Protein AF-A0A971CWY3-F1 (afdb_monomer_lite)

Radius of gyration: 14.25 Å; chains: 1; bounding box: 30×24×41 Å

Foldseek 3Di:
DPFAFQKKWKWKWDDDPVDIDIDIDMQRDPPVVRDDDDDCVPPDDFAKIKMKMWTATPVGDIDIDDIDIDGGDD

pLDDT: mean 91.76, std 6.93, range [56.69, 98.12]

Sequence (74 aa):
MDGTVLMVQYTIEYCSETLRVIHGLYSMDPTDGWRLERDWSKIQYDGVYTIRARAVDNDGAATDSSTIQVTLHP

Secondary structure (DSSP, 8-state):
----EEEEEEEEEEE-SS-EEEEEEEE--GGGTS-----GGG----EEEEEEEEEEETTS-EEEPPPEEEEE--

Structure (mmCIF, N/CA/C/O backbone):
data_AF-A0A971CWY3-F1
#
_entry.id   AF-A0A971CWY3-F1
#
loop_
_atom_site.group_PDB
_atom_site.id
_atom_site.type_symbol
_atom_site.label_atom_id
_atom_site.label_alt_id
_atom_site.label_comp_id
_atom_site.label_asym_id
_atom_site.label_entity_id
_atom_site.label_seq_id
_atom_site.pdbx_PDB_ins_code
_atom_site.Cartn_x
_atom_site.Cartn_y
_atom_site.Cartn_z
_atom_site.occupancy
_atom_site.B_iso_or_equiv
_atom_site.auth_seq_id
_atom_site.auth_comp_id
_atom_site.auth_asym_id
_atom_site.auth_atom_id
_atom_site.pdbx_PDB_model_num
ATOM 1 N N . MET A 1 1 ? 16.671 3.379 -22.319 1.00 56.69 1 MET A N 1
ATOM 2 C CA . MET A 1 1 ? 17.303 2.971 -21.055 1.00 56.69 1 MET A CA 1
ATOM 3 C C . MET A 1 1 ? 16.322 2.034 -20.388 1.00 56.69 1 MET A C 1
ATOM 5 O O . MET A 1 1 ? 15.126 2.284 -20.485 1.00 56.69 1 MET A O 1
ATOM 9 N N . ASP A 1 2 ? 16.801 0.924 -19.841 1.00 71.62 2 ASP A N 1
ATOM 10 C CA . ASP A 1 2 ? 15.942 -0.057 -19.182 1.00 71.62 2 ASP A CA 1
ATOM 11 C C . ASP A 1 2 ? 15.630 0.505 -17.790 1.00 71.62 2 ASP A C 1
ATOM 13 O O . ASP A 1 2 ? 16.459 0.396 -16.889 1.00 71.62 2 ASP A O 1
ATOM 17 N N . GLY A 1 3 ? 14.507 1.225 -17.668 1.00 77.88 3 GLY A N 1
ATOM 18 C CA . GLY A 1 3 ? 14.089 1.961 -16.468 1.00 77.88 3 GLY A CA 1
ATOM 19 C C . GLY A 1 3 ? 14.135 1.084 -15.218 1.00 77.88 3 GLY A C 1
ATOM 20 O O . GLY A 1 3 ? 13.215 0.318 -14.929 1.00 77.88 3 GLY A O 1
ATOM 21 N N . THR A 1 4 ? 15.247 1.165 -14.494 1.00 90.38 4 THR A N 1
ATOM 22 C CA . THR A 1 4 ? 15.530 0.331 -13.333 1.00 90.38 4 THR A CA 1
ATOM 23 C C . THR A 1 4 ? 14.941 1.025 -12.125 1.00 90.38 4 THR A C 1
ATOM 25 O O . THR A 1 4 ? 15.311 2.158 -11.817 1.00 90.38 4 THR A O 1
ATOM 28 N N . VAL A 1 5 ? 14.024 0.350 -11.430 1.00 90.44 5 VAL A N 1
ATOM 29 C CA . VAL A 1 5 ? 13.485 0.850 -10.162 1.00 90.44 5 VAL A CA 1
ATOM 30 C C . VAL A 1 5 ? 14.653 1.083 -9.202 1.00 90.44 5 VAL A C 1
ATOM 32 O O . VAL A 1 5 ? 15.497 0.208 -9.030 1.00 90.44 5 VAL A O 1
ATOM 35 N N . LEU A 1 6 ? 14.723 2.275 -8.610 1.00 92.25 6 LEU A N 1
ATOM 36 C CA . LEU A 1 6 ? 15.730 2.636 -7.606 1.00 92.25 6 LEU A CA 1
ATOM 37 C C . LEU A 1 6 ? 15.183 2.532 -6.189 1.00 92.25 6 LEU A C 1
ATOM 39 O O . LEU A 1 6 ? 15.935 2.345 -5.235 1.00 92.25 6 LEU A O 1
ATOM 43 N N . MET A 1 7 ? 13.876 2.733 -6.048 1.00 94.25 7 MET A N 1
ATOM 44 C CA . MET A 1 7 ? 13.234 2.864 -4.756 1.00 94.25 7 MET A CA 1
ATOM 45 C C . MET A 1 7 ? 11.746 2.561 -4.869 1.00 94.25 7 MET A C 1
ATOM 47 O O . MET A 1 7 ? 11.080 2.983 -5.819 1.00 94.25 7 MET A O 1
ATOM 51 N N . VAL A 1 8 ? 11.210 1.926 -3.830 1.00 97.00 8 VAL A N 1
ATOM 52 C CA . VAL A 1 8 ? 9.770 1.865 -3.580 1.00 97.00 8 VAL A CA 1
ATOM 53 C C . VAL A 1 8 ? 9.460 2.575 -2.268 1.00 97.00 8 VAL A C 1
ATOM 55 O O . VAL A 1 8 ? 9.967 2.209 -1.207 1.00 97.00 8 VAL A O 1
ATOM 58 N N . GLN A 1 9 ? 8.623 3.608 -2.337 1.00 97.50 9 GLN A N 1
ATOM 59 C CA . GLN A 1 9 ? 8.058 4.268 -1.168 1.00 97.50 9 GLN A CA 1
ATOM 60 C C . GLN A 1 9 ? 6.721 3.617 -0.808 1.00 97.50 9 GLN A C 1
ATOM 62 O O . GLN A 1 9 ? 5.806 3.590 -1.623 1.00 97.50 9 GLN A O 1
ATOM 67 N N . TYR A 1 10 ? 6.582 3.158 0.427 1.00 97.12 10 TYR A N 1
ATOM 68 C CA . TYR A 1 10 ? 5.322 2.737 1.020 1.00 97.12 10 TYR A CA 1
ATOM 69 C C . TYR A 1 10 ? 4.776 3.853 1.907 1.00 97.12 10 TYR A C 1
ATOM 71 O O . TYR A 1 10 ? 5.474 4.365 2.785 1.00 97.12 10 TYR A O 1
ATOM 79 N N . THR A 1 11 ? 3.512 4.194 1.695 1.00 96.75 11 THR A N 1
ATOM 80 C CA . THR A 1 11 ? 2.757 5.128 2.525 1.00 96.75 11 THR 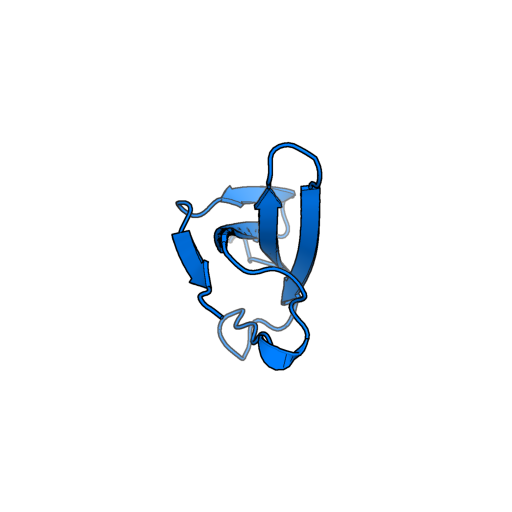A CA 1
ATOM 81 C C . THR A 1 11 ? 1.696 4.350 3.278 1.00 96.75 11 THR A C 1
ATOM 83 O O . THR A 1 11 ? 0.898 3.658 2.650 1.00 96.75 11 THR A O 1
ATOM 86 N N . ILE A 1 12 ? 1.683 4.475 4.603 1.00 95.75 12 ILE A N 1
ATOM 87 C CA . ILE A 1 12 ? 0.610 3.987 5.472 1.00 95.75 12 ILE A CA 1
ATOM 88 C C . ILE A 1 12 ? -0.053 5.210 6.093 1.00 95.75 12 ILE A C 1
ATOM 90 O O . ILE A 1 12 ? 0.580 5.960 6.835 1.00 95.75 12 ILE A O 1
ATOM 94 N N . GLU A 1 13 ? -1.317 5.421 5.764 1.00 96.19 13 GLU A N 1
ATOM 95 C CA . GLU A 1 13 ? -2.090 6.584 6.170 1.00 96.19 13 GLU A CA 1
ATOM 96 C C . GLU A 1 13 ? -3.263 6.172 7.055 1.00 96.19 13 GLU A C 1
ATOM 98 O O . GLU A 1 13 ? -4.078 5.340 6.667 1.00 96.19 13 GLU A O 1
ATOM 103 N N . TYR A 1 14 ? -3.370 6.810 8.214 1.00 95.81 14 TYR A N 1
ATOM 104 C CA . TYR A 1 14 ? -4.553 6.799 9.064 1.00 95.81 14 TYR A CA 1
ATOM 105 C C . TYR A 1 14 ? -5.206 8.173 9.032 1.00 95.81 14 TYR A C 1
ATOM 107 O O . TYR A 1 14 ? -4.524 9.192 9.174 1.00 95.81 14 TYR A O 1
ATOM 115 N N . CYS A 1 15 ? -6.524 8.200 8.865 1.00 93.62 15 CYS A N 1
ATOM 116 C CA . CYS A 1 15 ? -7.303 9.426 8.872 1.00 93.62 15 CYS A CA 1
ATOM 117 C C . CYS A 1 15 ? -8.579 9.211 9.689 1.00 93.62 15 CYS A C 1
ATOM 119 O O . CYS A 1 15 ? -9.374 8.322 9.387 1.00 93.62 15 CYS A O 1
ATOM 121 N N . SER A 1 16 ? -8.763 10.037 10.712 1.00 92.19 16 SER A N 1
ATOM 122 C CA . SER A 1 16 ? -10.009 10.207 11.451 1.00 92.19 16 SER A CA 1
ATOM 123 C C . SER A 1 16 ? -10.537 11.628 11.244 1.00 92.19 16 SER A C 1
ATOM 125 O O . SER A 1 16 ? -9.928 12.443 10.551 1.00 92.19 16 SER A O 1
ATOM 127 N N . GLU A 1 17 ? -11.659 11.959 11.878 1.00 93.81 17 GLU A N 1
ATOM 128 C CA . GLU A 1 17 ? -12.212 13.318 11.838 1.00 93.81 17 GLU A CA 1
ATOM 129 C C . GLU A 1 17 ? -11.262 14.377 12.419 1.00 93.81 17 GLU A C 1
ATOM 131 O O . GLU A 1 17 ? -11.320 15.544 12.036 1.00 93.81 17 GLU A O 1
ATOM 136 N N . THR A 1 18 ? -10.386 13.985 13.348 1.00 93.62 18 THR A N 1
ATOM 137 C CA . THR A 1 18 ? -9.557 14.911 14.135 1.00 93.62 18 THR A CA 1
ATOM 138 C C . THR A 1 18 ? -8.062 14.719 13.934 1.00 93.62 18 THR A C 1
ATOM 140 O O . THR A 1 18 ? -7.280 15.593 14.311 1.00 93.62 18 THR A O 1
ATOM 143 N N . LEU A 1 19 ? -7.642 13.593 13.357 1.00 93.88 19 LEU A N 1
ATOM 144 C CA . LEU A 1 19 ? -6.241 13.226 13.260 1.00 93.88 19 LEU A CA 1
ATOM 145 C C . LEU A 1 19 ? -5.926 12.595 11.909 1.00 93.88 19 LEU A C 1
ATOM 147 O O . LEU A 1 19 ? -6.604 11.680 11.453 1.00 93.88 19 LEU A O 1
ATOM 151 N N . ARG A 1 20 ? -4.812 13.031 11.323 1.00 94.69 20 ARG A N 1
ATOM 152 C CA . ARG A 1 20 ? -4.194 12.382 10.172 1.00 94.69 20 ARG A CA 1
ATOM 153 C C . ARG A 1 20 ? -2.763 12.001 10.516 1.00 94.69 20 ARG A C 1
ATOM 155 O O . ARG A 1 20 ? -1.982 12.857 10.927 1.00 94.69 20 ARG A O 1
ATOM 162 N N . VAL A 1 21 ? -2.415 10.733 10.324 1.00 93.69 21 VAL A N 1
ATOM 163 C CA . VAL A 1 21 ? -1.061 10.207 10.530 1.00 93.69 21 VAL A CA 1
ATOM 164 C C . VAL A 1 21 ? -0.591 9.540 9.251 1.00 93.69 21 VAL A C 1
ATOM 166 O O . VAL A 1 21 ? -1.295 8.707 8.687 1.00 93.69 21 VAL A O 1
ATOM 169 N N . ILE A 1 22 ? 0.604 9.906 8.793 1.00 94.62 22 ILE A N 1
ATOM 170 C CA . ILE A 1 22 ? 1.207 9.364 7.575 1.00 94.62 22 ILE A CA 1
ATOM 171 C C . ILE A 1 22 ? 2.582 8.807 7.923 1.00 94.62 22 ILE A C 1
ATOM 173 O O . ILE A 1 22 ? 3.453 9.530 8.405 1.00 94.62 22 ILE A O 1
ATOM 177 N N . HIS A 1 23 ? 2.789 7.531 7.627 1.00 92.62 23 HIS A N 1
ATOM 178 C CA . HIS A 1 23 ? 4.085 6.875 7.713 1.00 92.62 23 HIS A CA 1
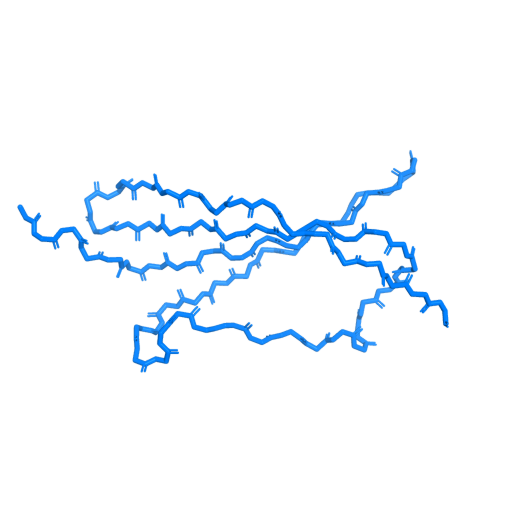ATOM 179 C C . HIS A 1 23 ? 4.630 6.651 6.303 1.00 92.62 23 HIS A C 1
ATOM 181 O O . HIS A 1 23 ? 4.089 5.844 5.550 1.00 92.62 23 HIS A O 1
ATOM 187 N N . GLY A 1 24 ? 5.704 7.365 5.962 1.00 94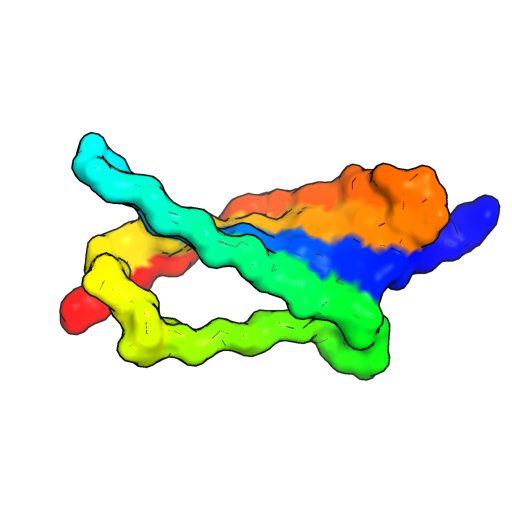.06 24 GLY A N 1
ATOM 188 C CA . GLY A 1 24 ? 6.464 7.182 4.725 1.00 94.06 24 GLY A CA 1
ATOM 189 C C . GLY A 1 24 ? 7.683 6.295 4.961 1.00 94.06 24 GLY A C 1
ATOM 190 O O . GLY A 1 24 ? 8.442 6.502 5.907 1.00 94.06 24 GLY A O 1
ATOM 191 N N . LEU A 1 25 ? 7.840 5.271 4.133 1.00 93.94 25 LEU A N 1
ATOM 192 C CA . LEU A 1 25 ? 8.744 4.149 4.362 1.00 93.94 25 LEU A CA 1
ATOM 193 C C . LEU A 1 25 ? 9.394 3.791 3.029 1.00 93.94 25 LEU A C 1
ATOM 195 O O . LEU A 1 25 ? 8.709 3.809 2.016 1.00 93.94 25 LEU A O 1
ATOM 199 N N . TYR A 1 26 ? 10.683 3.471 3.005 1.00 94.50 26 TYR A N 1
ATOM 200 C CA . TYR A 1 26 ? 11.405 3.257 1.749 1.00 94.50 26 TYR A CA 1
ATOM 201 C C . TYR A 1 26 ? 12.063 1.881 1.732 1.00 94.50 26 TYR A C 1
ATOM 203 O O . TYR A 1 26 ? 12.699 1.503 2.716 1.00 94.50 26 TYR A O 1
ATOM 211 N N . SER A 1 27 ? 11.931 1.168 0.615 1.00 95.00 27 SER A N 1
ATOM 212 C CA . SER A 1 27 ? 12.816 0.065 0.245 1.00 95.00 27 SER A CA 1
ATOM 213 C C . SER A 1 27 ? 13.737 0.536 -0.882 1.00 95.00 27 SER A C 1
ATOM 215 O O . SER A 1 27 ? 13.269 1.087 -1.881 1.00 95.00 27 SER A O 1
ATOM 217 N N . MET A 1 28 ? 15.045 0.380 -0.673 1.00 90.81 28 MET A N 1
ATOM 218 C CA . MET A 1 28 ? 16.115 0.738 -1.620 1.00 90.81 28 MET A CA 1
ATOM 219 C C . MET A 1 28 ? 16.945 -0.489 -2.024 1.00 90.81 28 MET A C 1
ATOM 221 O O . MET A 1 28 ? 17.925 -0.354 -2.752 1.00 90.81 28 MET A O 1
ATOM 225 N N . ASP A 1 29 ? 16.588 -1.670 -1.513 1.00 88.38 29 ASP A N 1
ATOM 226 C CA . ASP A 1 29 ? 17.282 -2.919 -1.790 1.00 88.38 29 ASP A CA 1
ATOM 227 C C . ASP A 1 29 ? 16.470 -3.721 -2.819 1.00 88.38 29 ASP A C 1
ATOM 229 O O . ASP A 1 29 ? 15.398 -4.231 -2.500 1.00 88.38 29 ASP A O 1
ATOM 233 N N . PRO A 1 30 ? 16.937 -3.837 -4.071 1.00 87.75 30 PRO A N 1
ATOM 234 C CA . PRO A 1 30 ? 16.235 -4.624 -5.076 1.00 87.75 30 PRO A CA 1
ATOM 235 C C . PRO A 1 30 ? 16.320 -6.136 -4.812 1.00 87.75 30 PRO A C 1
ATOM 237 O O . PRO A 1 30 ? 15.564 -6.898 -5.418 1.00 87.75 30 PRO A O 1
ATOM 240 N N . THR A 1 31 ? 17.244 -6.600 -3.960 1.00 90.75 31 THR A N 1
ATOM 241 C CA . THR A 1 31 ? 17.551 -8.031 -3.801 1.00 90.75 31 THR A CA 1
ATOM 242 C C . THR A 1 31 ? 16.464 -8.809 -3.063 1.00 90.75 31 THR A C 1
ATOM 244 O O . THR A 1 31 ? 16.351 -10.019 -3.257 1.00 90.75 31 THR A O 1
ATOM 247 N N . ASP A 1 32 ? 15.618 -8.127 -2.287 1.00 89.81 32 ASP A N 1
ATOM 248 C CA . ASP A 1 32 ? 14.472 -8.717 -1.587 1.00 89.81 32 ASP A CA 1
ATOM 249 C C . ASP A 1 32 ? 13.131 -8.511 -2.317 1.00 89.81 32 ASP A C 1
ATOM 251 O O . ASP A 1 32 ? 12.066 -8.837 -1.785 1.00 89.81 32 ASP A O 1
ATOM 255 N N . GLY A 1 33 ? 13.179 -7.985 -3.546 1.00 90.25 33 GLY A N 1
ATOM 256 C CA . GLY A 1 33 ? 11.991 -7.654 -4.327 1.00 90.25 33 GLY A CA 1
ATOM 257 C C . GLY A 1 33 ? 11.279 -6.386 -3.854 1.00 90.25 33 GLY A C 1
ATOM 258 O O . GLY A 1 33 ? 10.063 -6.290 -4.026 1.00 90.25 33 GLY A O 1
ATOM 259 N N . TRP A 1 34 ? 12.015 -5.425 -3.286 1.00 94.00 34 TRP A N 1
ATOM 260 C CA . TRP A 1 34 ? 11.497 -4.163 -2.745 1.00 94.00 34 TRP A CA 1
ATOM 261 C C . TRP A 1 34 ? 10.607 -4.341 -1.518 1.00 94.00 34 TRP A C 1
ATOM 263 O O . TRP A 1 34 ? 9.766 -3.489 -1.219 1.00 94.00 34 TRP A O 1
ATOM 273 N N . ARG A 1 35 ? 10.765 -5.454 -0.802 1.00 91.81 35 ARG A N 1
ATOM 274 C CA . ARG A 1 35 ? 9.910 -5.800 0.329 1.00 91.81 35 ARG A CA 1
ATOM 275 C C . ARG A 1 35 ? 10.114 -4.799 1.461 1.00 91.81 35 ARG A C 1
ATOM 277 O O . ARG A 1 35 ? 11.194 -4.263 1.692 1.00 91.81 35 ARG A O 1
ATOM 284 N N . LEU A 1 36 ? 9.039 -4.551 2.202 1.00 91.44 36 LEU A N 1
ATOM 285 C CA . LEU A 1 36 ? 9.093 -3.761 3.419 1.00 91.44 36 LEU A CA 1
ATOM 286 C C . LEU A 1 36 ? 8.124 -4.325 4.453 1.00 91.44 36 LEU A C 1
ATOM 288 O O . LEU A 1 36 ? 6.928 -4.457 4.203 1.00 91.44 36 LEU A O 1
ATOM 292 N N . GLU A 1 37 ? 8.649 -4.645 5.631 1.00 90.38 37 GLU A N 1
ATOM 293 C CA . GLU A 1 37 ? 7.855 -5.141 6.751 1.00 90.38 37 GLU A CA 1
ATOM 294 C C . GLU A 1 37 ? 7.554 -4.029 7.745 1.00 90.38 37 GLU A C 1
ATOM 296 O O . GLU A 1 37 ? 8.386 -3.151 8.007 1.00 90.38 37 GLU A O 1
ATOM 301 N N . ARG A 1 38 ? 6.354 -4.066 8.326 1.00 88.38 38 ARG A N 1
ATOM 302 C CA . ARG A 1 38 ? 5.967 -3.144 9.388 1.00 88.38 38 ARG A CA 1
ATOM 303 C C . ARG A 1 38 ? 5.464 -3.877 10.611 1.00 88.38 38 ARG A C 1
ATOM 305 O O . ARG A 1 38 ? 4.604 -4.745 10.521 1.00 88.38 38 ARG A O 1
ATOM 312 N N . ASP A 1 39 ? 6.036 -3.485 11.743 1.00 88.50 39 ASP A N 1
ATOM 313 C CA . ASP A 1 39 ? 5.606 -3.892 13.068 1.00 88.50 39 ASP A CA 1
ATOM 314 C C . ASP A 1 39 ? 4.385 -3.054 13.467 1.00 88.50 39 ASP A C 1
ATOM 316 O O . ASP A 1 39 ? 4.494 -1.859 13.754 1.00 88.50 39 ASP A O 1
ATOM 320 N N . TRP A 1 40 ? 3.217 -3.693 13.443 1.00 87.00 40 TRP A N 1
ATOM 321 C CA . TRP A 1 40 ? 1.934 -3.068 13.761 1.00 87.00 40 TRP A CA 1
ATOM 322 C C . TRP A 1 40 ? 1.718 -2.878 15.265 1.00 87.00 40 TRP A C 1
ATOM 324 O O . TRP A 1 40 ? 0.842 -2.111 15.646 1.00 87.00 40 TRP A O 1
ATOM 334 N N . SER A 1 41 ? 2.541 -3.485 16.131 1.00 84.12 41 SER A N 1
ATOM 335 C CA . SER A 1 41 ? 2.406 -3.331 17.590 1.00 84.12 41 SER A CA 1
ATOM 336 C C . SER A 1 41 ? 2.657 -1.900 18.081 1.00 84.12 41 SER A C 1
ATOM 338 O O . SER A 1 41 ? 2.288 -1.548 19.197 1.00 84.12 41 SER A O 1
ATOM 340 N N . LYS A 1 42 ? 3.285 -1.063 17.245 1.00 76.25 42 LYS A N 1
ATOM 341 C CA . LYS A 1 42 ? 3.596 0.345 17.536 1.00 76.25 42 LYS A CA 1
ATOM 342 C C . LYS A 1 42 ? 2.628 1.332 16.885 1.00 76.25 42 LYS A C 1
ATOM 344 O O . LYS A 1 42 ? 2.852 2.542 16.961 1.00 76.25 42 LYS A O 1
ATOM 349 N N . ILE A 1 43 ? 1.5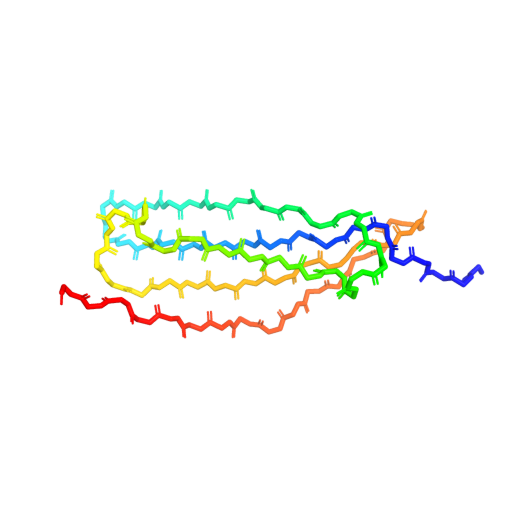93 0.839 16.211 1.00 81.06 43 ILE A N 1
ATOM 350 C CA . ILE A 1 43 ? 0.558 1.675 15.612 1.00 81.06 43 ILE A CA 1
ATOM 351 C C . ILE A 1 43 ? -0.484 2.002 16.686 1.00 81.06 43 ILE A C 1
ATOM 353 O O . ILE A 1 43 ? -0.920 1.133 17.427 1.00 81.06 43 ILE A O 1
ATOM 357 N N . GLN A 1 44 ? -0.801 3.292 16.816 1.00 80.81 44 GLN A N 1
ATOM 358 C CA . GLN A 1 44 ? -1.424 3.846 18.026 1.00 80.81 44 GLN A CA 1
ATOM 359 C C . GLN A 1 44 ? -2.949 3.982 17.961 1.00 80.81 44 GLN A C 1
ATOM 361 O O . GLN A 1 44 ? -3.547 4.377 18.959 1.00 80.81 44 GLN A O 1
ATOM 366 N N . TYR A 1 45 ? -3.576 3.725 16.811 1.00 89.25 45 TYR A N 1
ATOM 367 C CA . TYR A 1 45 ? -4.994 4.020 16.617 1.00 89.25 45 TYR A CA 1
ATOM 368 C C . TYR A 1 45 ? -5.730 2.831 16.016 1.00 89.25 45 TYR A C 1
ATOM 370 O O . TYR A 1 45 ? -5.285 2.237 15.037 1.00 89.25 45 TYR A O 1
ATOM 378 N N . ASP A 1 46 ? -6.892 2.526 16.577 1.00 91.00 46 ASP A N 1
ATOM 379 C CA . ASP A 1 46 ? -7.835 1.608 15.952 1.00 91.00 46 ASP A CA 1
ATOM 380 C C . ASP A 1 46 ? -8.525 2.313 14.781 1.00 91.00 46 ASP A C 1
ATOM 382 O O . ASP A 1 46 ? -8.799 3.516 14.829 1.00 91.00 46 ASP A O 1
ATOM 386 N N . GLY A 1 47 ? -8.829 1.569 13.721 1.00 93.12 47 GLY A N 1
ATOM 387 C CA . GLY A 1 47 ? -9.522 2.097 12.551 1.00 93.12 47 GLY A CA 1
ATOM 388 C C . GLY A 1 47 ? -8.901 1.674 11.227 1.00 93.12 47 GLY A C 1
ATOM 389 O O . GLY A 1 47 ? -8.184 0.679 11.134 1.00 93.12 47 GLY A O 1
ATOM 390 N N . VAL A 1 48 ? -9.239 2.408 10.167 1.00 95.00 48 VAL A N 1
ATOM 391 C CA . VAL A 1 48 ? -8.868 2.044 8.796 1.00 95.00 48 VAL A CA 1
ATOM 392 C C . VAL A 1 48 ? -7.589 2.758 8.377 1.00 95.00 48 VAL A C 1
ATOM 394 O O . VAL A 1 48 ? -7.507 3.986 8.375 1.00 95.00 48 VAL A O 1
ATOM 397 N N . TYR A 1 49 ? -6.616 1.965 7.951 1.00 96.31 49 TYR A N 1
ATOM 398 C CA . TYR A 1 49 ? -5.359 2.401 7.369 1.00 96.31 49 TYR A CA 1
ATOM 399 C C . TYR A 1 49 ? -5.392 2.198 5.859 1.00 96.31 49 TYR A C 1
ATOM 401 O O . TYR A 1 49 ? -5.736 1.119 5.379 1.00 96.31 49 TYR A O 1
ATOM 409 N N . THR A 1 50 ? -4.999 3.218 5.101 1.00 97.50 50 THR A N 1
ATOM 410 C CA . THR A 1 50 ? -4.801 3.129 3.651 1.00 97.50 50 THR A CA 1
ATOM 411 C C . THR A 1 50 ? -3.318 2.968 3.347 1.00 97.50 50 THR A C 1
ATOM 413 O O . THR A 1 50 ? -2.494 3.750 3.813 1.00 97.50 50 THR A O 1
ATOM 416 N N . ILE A 1 51 ? -2.976 1.960 2.549 1.00 97.12 51 ILE A N 1
ATOM 417 C CA . ILE A 1 51 ? -1.608 1.642 2.145 1.00 97.12 51 ILE A CA 1
ATOM 418 C C . ILE A 1 51 ? -1.470 1.824 0.634 1.00 97.12 51 ILE A C 1
ATOM 420 O O . ILE A 1 51 ? -2.320 1.367 -0.132 1.00 97.12 51 ILE A O 1
ATOM 424 N N . ARG A 1 52 ? -0.386 2.468 0.197 1.00 98.00 52 ARG A N 1
ATOM 425 C CA . ARG A 1 52 ? -0.008 2.617 -1.218 1.00 98.00 52 ARG A CA 1
ATOM 426 C C . ARG A 1 52 ? 1.499 2.481 -1.371 1.00 98.00 52 ARG A C 1
ATOM 428 O O . ARG A 1 52 ? 2.243 2.977 -0.528 1.00 98.00 52 ARG A O 1
ATOM 435 N N . ALA A 1 53 ? 1.932 1.855 -2.457 1.00 97.94 53 ALA A N 1
ATOM 436 C CA . ALA A 1 53 ? 3.324 1.834 -2.876 1.00 97.94 53 ALA A CA 1
ATOM 437 C C . ALA A 1 53 ? 3.529 2.758 -4.084 1.00 97.94 53 ALA A C 1
ATOM 439 O O . ALA A 1 53 ? 2.668 2.838 -4.962 1.00 97.94 53 ALA A O 1
ATOM 440 N N . ARG A 1 54 ? 4.682 3.421 -4.141 1.00 97.62 54 ARG A N 1
ATOM 441 C CA . ARG A 1 54 ? 5.145 4.225 -5.271 1.00 97.62 54 ARG A CA 1
ATOM 442 C C . ARG A 1 54 ? 6.544 3.778 -5.666 1.00 97.62 54 ARG A C 1
ATOM 444 O O . ARG A 1 54 ? 7.483 3.979 -4.900 1.00 97.62 54 ARG A O 1
ATOM 451 N N . ALA A 1 55 ? 6.680 3.195 -6.850 1.00 97.00 55 ALA A N 1
ATOM 452 C CA . ALA A 1 55 ? 7.975 2.871 -7.435 1.00 97.00 55 ALA A CA 1
ATOM 453 C C . ALA A 1 55 ? 8.501 4.077 -8.220 1.00 97.00 55 ALA A C 1
ATOM 455 O O . ALA A 1 55 ? 7.724 4.748 -8.904 1.00 97.00 55 ALA A O 1
ATOM 456 N N . VAL A 1 56 ? 9.801 4.346 -8.115 1.00 95.06 56 VAL A N 1
ATOM 457 C CA . VAL A 1 56 ? 10.500 5.387 -8.880 1.00 95.06 56 VAL A CA 1
ATOM 458 C C . VAL A 1 56 ? 11.718 4.763 -9.553 1.00 95.06 56 VAL A C 1
ATOM 460 O O . VAL A 1 56 ? 12.499 4.077 -8.887 1.00 95.06 56 VAL A O 1
ATOM 463 N N . ASP A 1 57 ? 11.866 4.970 -10.859 1.00 94.81 57 ASP A N 1
ATOM 464 C CA . ASP A 1 57 ? 13.015 4.483 -11.626 1.00 94.81 57 ASP A CA 1
ATOM 465 C C . ASP A 1 57 ? 14.175 5.488 -11.682 1.00 94.81 57 ASP A C 1
ATOM 467 O O . ASP A 1 57 ? 14.111 6.599 -11.148 1.00 94.81 57 ASP A O 1
ATOM 471 N N . ASN A 1 58 ? 15.273 5.070 -12.306 1.00 92.69 58 ASN A N 1
ATOM 472 C CA . ASN A 1 58 ? 16.487 5.864 -12.462 1.00 92.69 58 ASN A CA 1
ATOM 473 C C . ASN A 1 58 ? 16.368 7.023 -13.461 1.00 92.69 58 ASN A C 1
ATOM 475 O O . ASN A 1 58 ? 17.256 7.874 -13.488 1.00 92.69 58 ASN A O 1
ATOM 479 N N . ASP A 1 59 ? 15.281 7.076 -14.227 1.00 93.44 59 ASP A N 1
ATOM 480 C CA . ASP A 1 59 ? 14.946 8.177 -15.129 1.00 93.44 59 ASP A CA 1
ATOM 481 C C . ASP A 1 59 ? 13.961 9.166 -14.462 1.00 93.44 59 ASP A C 1
ATOM 483 O O . ASP A 1 59 ? 13.599 10.195 -15.037 1.00 93.44 59 ASP A O 1
ATOM 487 N N . GLY A 1 60 ? 13.554 8.887 -13.216 1.00 91.56 60 GLY A N 1
ATOM 488 C CA . GLY A 1 60 ? 12.632 9.695 -12.422 1.00 91.56 60 GLY A CA 1
ATOM 489 C C . GLY A 1 60 ? 11.154 9.446 -12.733 1.00 91.56 60 GLY A C 1
ATOM 490 O O . GLY A 1 60 ? 10.295 10.150 -12.189 1.00 91.56 60 GLY A O 1
ATOM 491 N N . ALA A 1 61 ? 10.828 8.462 -13.575 1.00 94.88 61 ALA A N 1
ATOM 492 C CA . ALA A 1 61 ? 9.449 8.062 -13.802 1.00 94.88 61 ALA A CA 1
ATOM 493 C C . ALA A 1 61 ? 8.903 7.354 -12.558 1.00 94.88 61 ALA A C 1
ATOM 495 O O . ALA A 1 61 ? 9.616 6.649 -11.843 1.00 94.88 61 ALA A O 1
ATOM 496 N N . ALA A 1 62 ? 7.615 7.561 -12.282 1.00 95.94 62 ALA A N 1
ATOM 497 C CA . ALA A 1 62 ? 6.962 6.989 -11.117 1.00 95.94 62 ALA A CA 1
ATOM 498 C C . ALA A 1 62 ? 5.661 6.286 -11.491 1.00 95.94 62 ALA A C 1
ATOM 500 O O . ALA A 1 62 ? 4.916 6.739 -12.359 1.00 95.94 62 ALA A O 1
ATOM 501 N N . THR A 1 63 ? 5.374 5.195 -10.791 1.00 96.50 63 THR A N 1
ATOM 502 C CA . THR A 1 63 ? 4.093 4.491 -10.852 1.00 96.50 63 THR A CA 1
ATOM 503 C C . THR A 1 63 ? 3.630 4.174 -9.447 1.00 96.50 63 THR A C 1
ATOM 505 O O . THR A 1 63 ? 4.422 3.856 -8.560 1.00 96.50 63 THR A O 1
ATOM 508 N N . ASP A 1 64 ? 2.323 4.258 -9.260 1.00 97.94 64 ASP A N 1
ATOM 509 C CA . ASP A 1 64 ? 1.668 3.991 -8.000 1.00 97.94 64 ASP A CA 1
ATOM 510 C C . ASP A 1 64 ? 0.832 2.721 -8.072 1.00 97.94 64 ASP A C 1
ATOM 512 O O . ASP A 1 64 ? 0.183 2.438 -9.081 1.00 97.94 64 ASP A O 1
ATOM 516 N N . SER A 1 65 ? 0.819 1.971 -6.975 1.00 97.75 65 SER A N 1
ATOM 517 C CA . SER A 1 65 ? -0.086 0.841 -6.815 1.00 97.75 65 SER A CA 1
ATOM 518 C C . SER A 1 65 ? -1.529 1.311 -6.622 1.00 97.75 65 SER A C 1
ATOM 520 O O . SER A 1 65 ? -1.800 2.451 -6.231 1.00 97.75 65 SER A O 1
ATOM 522 N N . SER A 1 66 ? -2.471 0.381 -6.778 1.00 98.12 66 SER A N 1
ATOM 523 C CA . SER A 1 66 ? -3.781 0.523 -6.144 1.00 98.12 66 SER A CA 1
ATOM 524 C C . SER A 1 66 ? -3.631 0.683 -4.628 1.00 98.12 66 SER A C 1
ATOM 526 O O . SER A 1 66 ? -2.640 0.245 -4.032 1.00 98.12 66 SER A O 1
ATOM 528 N N . THR A 1 67 ? -4.627 1.291 -3.993 1.00 97.56 67 THR A N 1
ATOM 529 C CA . THR A 1 67 ? -4.685 1.390 -2.537 1.00 97.56 67 THR A CA 1
ATOM 530 C C . THR A 1 67 ? -5.178 0.084 -1.920 1.00 97.56 67 THR A C 1
ATOM 532 O O . THR A 1 67 ? -6.050 -0.590 -2.466 1.00 97.56 67 THR A O 1
ATOM 535 N N . ILE A 1 68 ? -4.623 -0.263 -0.762 1.00 97.31 68 ILE A N 1
ATOM 536 C CA . ILE A 1 68 ? -5.085 -1.360 0.094 1.00 97.31 68 ILE A CA 1
ATOM 537 C C . ILE A 1 68 ? -5.617 -0.745 1.383 1.00 97.31 68 IL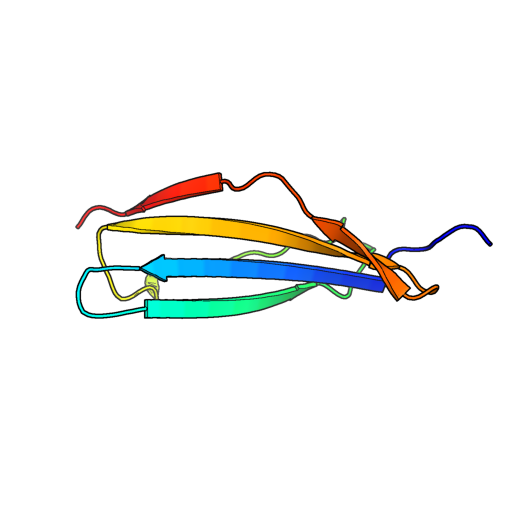E A C 1
ATOM 539 O O . ILE A 1 68 ? -5.023 0.199 1.900 1.00 97.31 68 ILE A O 1
ATOM 543 N N . GLN A 1 69 ? -6.720 -1.273 1.907 1.00 96.94 69 GLN A N 1
ATOM 544 C CA . GLN A 1 69 ? -7.253 -0.869 3.204 1.00 96.94 69 GLN A CA 1
ATOM 545 C C . GLN A 1 69 ? -7.062 -1.988 4.224 1.00 96.94 69 GLN A C 1
ATOM 547 O O . GLN A 1 69 ? -7.345 -3.151 3.938 1.00 96.94 69 GLN A O 1
ATOM 552 N N . VAL A 1 70 ? -6.582 -1.625 5.409 1.00 94.00 70 VAL A N 1
ATOM 553 C CA . VAL A 1 70 ? -6.419 -2.522 6.555 1.00 94.00 70 VAL A CA 1
ATOM 554 C C . VAL A 1 70 ? -7.203 -1.938 7.717 1.00 94.00 70 VAL A C 1
ATOM 556 O O . VAL A 1 70 ? -6.966 -0.798 8.103 1.00 94.00 70 VAL A O 1
ATOM 559 N N . THR A 1 71 ? -8.130 -2.711 8.274 1.00 93.31 71 THR A N 1
ATOM 560 C CA . THR A 1 71 ? -8.875 -2.314 9.472 1.00 93.31 71 THR A CA 1
ATOM 561 C C . THR A 1 71 ? -8.206 -2.923 10.695 1.00 93.31 71 THR A C 1
ATOM 563 O O . THR A 1 71 ? -8.114 -4.146 10.796 1.00 93.31 71 THR A O 1
ATOM 566 N N . LEU A 1 72 ? -7.744 -2.075 11.611 1.00 91.56 72 LEU A N 1
ATOM 567 C CA . LEU A 1 72 ? -7.261 -2.480 12.924 1.00 91.56 72 LEU A CA 1
ATOM 568 C C . LEU A 1 72 ? -8.402 -2.364 13.935 1.00 91.56 72 LEU A C 1
ATOM 570 O O . LEU A 1 72 ? -9.102 -1.349 13.979 1.00 91.56 72 LEU A O 1
ATOM 574 N N . HIS A 1 73 ? -8.589 -3.422 14.713 1.00 85.25 73 HIS A N 1
ATOM 575 C CA . HIS A 1 73 ? -9.537 -3.469 15.816 1.00 85.25 73 HIS A CA 1
ATOM 576 C C . HIS A 1 73 ? -8.767 -3.513 17.146 1.00 85.25 73 HIS A C 1
ATOM 578 O O . HIS A 1 73 ? -7.635 -4.008 17.133 1.00 85.25 73 HIS A O 1
ATOM 584 N N . PRO A 1 74 ? -9.381 -3.035 18.245 1.00 74.62 74 PRO A N 1
ATOM 585 C CA . PRO A 1 74 ? -8.809 -3.134 19.586 1.00 74.62 74 PRO A CA 1
ATOM 586 C C . PRO A 1 74 ? -8.483 -4.574 20.005 1.00 74.62 74 PRO A C 1
ATOM 588 O O . PRO A 1 74 ? -9.19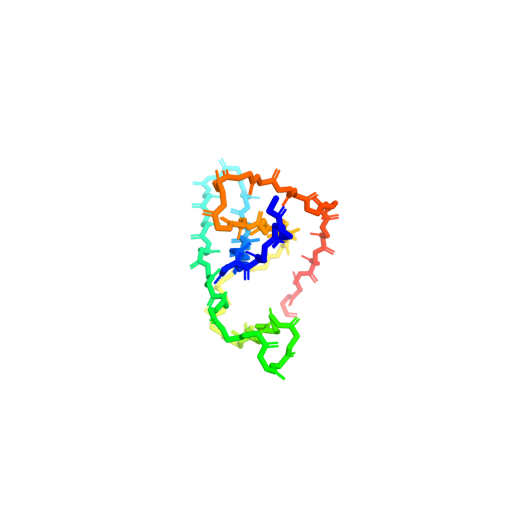8 -5.502 19.548 1.00 74.62 74 PRO A O 1
#